Protein AF-A0AA87IIG2-F1 (afdb_monomer_lite)

Foldseek 3Di:
DPPPVLQVVLCVVVVHHLLVLLCCCCPVVVDDLVVSCVVSVHDSVVSVVSNCVRCVDPVNVVVVVVVVVVVVVVVVVV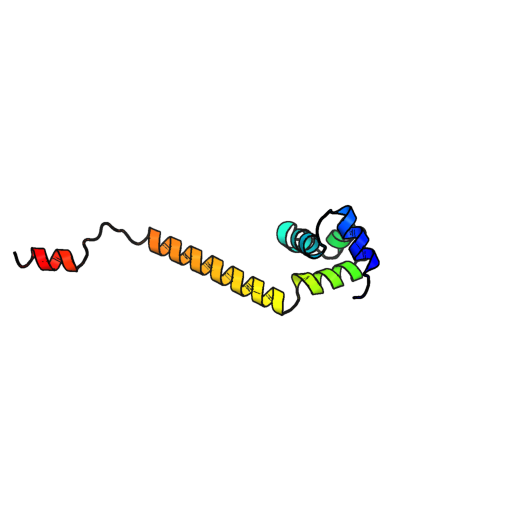VVVVVPPVPDPPPVVVVVVVVD

Radius of gyration: 24.91 Å; chains: 1; bounding box: 43×30×74 Å

Sequence (100 aa):
MKYIQYKRVIEREHKKSLKKVMYRTCVEEHLNANDGAKKLGIAKELFVYWRHYYRFNKKQLLFDEIANGLTISKNHYLIDLKNLDLKSPSSFEQKSRLMA

Organism: NCBI:txid1185653

pLDDT: mean 79.32, std 12.43, range [48.28, 92.44]

Secondary structure (DSSP, 8-state):
-TTHHHHHHHHHHHSS-HHHHHHIIIIIS---HHHHHHHTTS-HHHHHHHHHHHHSSHHHHHHHHHHHHHHHHHHHHHHHHHH--TTSPPHHHHHHHT--

Structure (mmCIF, N/CA/C/O backbone):
data_AF-A0AA87IIG2-F1
#
_entry.id   AF-A0AA87IIG2-F1
#
loop_
_atom_site.group_PDB
_atom_site.id
_atom_site.type_symbol
_atom_site.label_atom_id
_atom_site.label_alt_id
_atom_site.label_comp_id
_atom_site.label_asym_id
_atom_site.label_entity_id
_atom_site.label_seq_id
_atom_site.pdbx_PDB_ins_code
_atom_site.Cartn_x
_atom_site.Cartn_y
_atom_site.Cartn_z
_atom_site.occupancy
_atom_site.B_iso_or_equiv
_atom_site.auth_seq_id
_atom_site.auth_comp_id
_atom_site.auth_asym_id
_atom_site.auth_atom_id
_atom_site.pdbx_PDB_model_num
ATOM 1 N N . MET A 1 1 ? -19.275 -1.851 3.822 1.00 56.62 1 MET A N 1
ATOM 2 C CA . MET A 1 1 ? -17.815 -1.923 4.072 1.00 56.62 1 MET A CA 1
ATOM 3 C C . MET A 1 1 ? -17.619 -2.381 5.514 1.00 56.62 1 MET A C 1
ATOM 5 O O . MET A 1 1 ? -18.067 -1.663 6.402 1.00 56.62 1 MET A O 1
ATOM 9 N N . LYS A 1 2 ? -17.047 -3.570 5.772 1.00 62.72 2 LYS A N 1
ATOM 10 C CA . LYS A 1 2 ? -16.688 -3.956 7.152 1.00 62.72 2 LYS A CA 1
ATOM 11 C C . LYS A 1 2 ? -15.681 -2.925 7.707 1.00 62.72 2 LYS A C 1
ATOM 13 O O . LYS A 1 2 ? -14.849 -2.430 6.946 1.00 62.72 2 LYS A O 1
ATOM 18 N N . TYR A 1 3 ? -15.781 -2.588 8.997 1.00 71.94 3 TYR A N 1
ATOM 19 C CA . TYR A 1 3 ? -14.836 -1.720 9.736 1.00 71.94 3 TYR A CA 1
ATOM 20 C C . TYR A 1 3 ? -14.831 -0.216 9.384 1.00 71.94 3 TYR A C 1
ATOM 22 O O . TYR A 1 3 ? -13.794 0.448 9.426 1.00 71.94 3 TYR A O 1
ATOM 30 N N . ILE A 1 4 ? -15.997 0.362 9.078 1.00 76.56 4 ILE A N 1
ATOM 31 C CA . ILE A 1 4 ? -16.119 1.791 8.723 1.00 76.56 4 ILE A CA 1
ATOM 32 C C . ILE A 1 4 ? -15.700 2.748 9.856 1.00 76.56 4 ILE A C 1
ATOM 34 O O . ILE A 1 4 ? -15.258 3.864 9.587 1.00 76.56 4 ILE A O 1
ATOM 38 N N . GLN A 1 5 ? -15.820 2.311 11.114 1.00 80.38 5 GLN A N 1
ATOM 39 C CA . GLN A 1 5 ? -15.438 3.108 12.281 1.00 80.38 5 GLN A CA 1
ATOM 40 C C . GLN A 1 5 ? -13.918 3.288 12.359 1.00 80.38 5 GLN A C 1
ATOM 42 O O . GLN A 1 5 ? -13.445 4.419 12.427 1.00 80.38 5 GLN A O 1
ATOM 47 N N . TYR A 1 6 ? -13.156 2.201 12.209 1.00 81.38 6 TYR A N 1
ATOM 48 C CA . TYR A 1 6 ? -11.690 2.241 12.173 1.00 81.38 6 TYR A CA 1
ATOM 49 C C . TYR A 1 6 ? -11.158 3.096 11.024 1.00 81.38 6 TYR A C 1
ATOM 51 O O . TYR A 1 6 ? -10.192 3.833 11.198 1.00 81.38 6 TYR A O 1
ATOM 59 N N . LYS A 1 7 ? -11.827 3.070 9.864 1.00 84.19 7 LYS A N 1
ATOM 60 C CA . LYS A 1 7 ? -11.475 3.953 8.747 1.00 84.19 7 LYS A CA 1
ATOM 61 C C . LYS A 1 7 ? -11.517 5.428 9.163 1.00 84.19 7 LYS A C 1
ATOM 63 O O . LYS A 1 7 ? -10.569 6.156 8.895 1.00 84.19 7 LYS A O 1
ATOM 68 N N . ARG A 1 8 ? -12.596 5.871 9.821 1.00 85.31 8 ARG A N 1
ATOM 69 C CA . ARG A 1 8 ? -12.744 7.277 10.242 1.00 85.31 8 ARG A CA 1
ATOM 70 C C . ARG A 1 8 ? -11.688 7.693 11.266 1.00 85.31 8 ARG A C 1
ATOM 72 O O . ARG A 1 8 ? -11.251 8.837 11.226 1.00 85.31 8 ARG A O 1
ATOM 79 N N . VAL A 1 9 ? -11.293 6.786 12.160 1.00 87.50 9 VAL A N 1
ATOM 80 C CA . VAL A 1 9 ? -10.234 7.037 13.150 1.00 87.50 9 VAL A CA 1
ATOM 81 C C . VAL A 1 9 ? -8.900 7.283 12.444 1.00 87.50 9 VAL A C 1
ATOM 83 O O . VAL A 1 9 ? -8.319 8.352 12.603 1.00 87.50 9 VAL A O 1
ATOM 86 N N . ILE A 1 10 ? -8.496 6.366 11.563 1.00 86.44 10 ILE A N 1
ATOM 87 C CA . ILE A 1 10 ? -7.237 6.456 10.808 1.00 86.44 10 ILE A CA 1
ATOM 88 C C . ILE A 1 10 ? -7.192 7.704 9.920 1.00 86.44 10 ILE A C 1
ATOM 90 O O . ILE A 1 10 ? -6.171 8.385 9.843 1.00 86.44 10 ILE A O 1
ATOM 94 N N . GLU A 1 11 ? -8.298 8.036 9.249 1.00 88.56 11 GLU A N 1
ATOM 95 C CA . GLU A 1 11 ? -8.355 9.219 8.381 1.00 88.56 11 GLU A CA 1
ATOM 96 C C . GLU A 1 11 ? -8.229 10.529 9.169 1.00 88.56 11 GLU A C 1
ATOM 98 O O . GLU A 1 11 ? -7.614 11.478 8.678 1.00 88.56 11 GLU A O 1
ATOM 103 N N . ARG A 1 12 ? -8.763 10.579 10.396 1.00 87.06 12 ARG A N 1
ATOM 104 C CA . ARG A 1 12 ? -8.595 11.729 11.297 1.00 87.06 12 ARG A CA 1
ATOM 105 C C . ARG A 1 12 ? -7.168 11.834 11.817 1.00 87.06 12 ARG A C 1
ATOM 107 O O . ARG A 1 12 ? -6.592 12.916 11.759 1.00 87.06 12 ARG A O 1
ATOM 114 N N . GLU A 1 13 ? -6.602 10.723 12.275 1.00 86.75 13 GLU A N 1
ATOM 115 C CA . GLU A 1 13 ? -5.261 10.672 12.862 1.00 86.75 13 GLU A CA 1
ATOM 116 C C . GLU A 1 13 ? -4.178 11.044 11.841 1.00 86.75 13 GLU A C 1
ATOM 118 O O . GLU A 1 13 ? -3.312 11.877 12.104 1.00 86.75 13 GLU A O 1
ATOM 123 N N . HIS A 1 14 ? -4.286 10.524 10.617 1.00 84.00 14 HIS A N 1
ATOM 124 C CA . HIS A 1 14 ? -3.317 10.795 9.556 1.00 84.00 14 HIS A CA 1
ATOM 125 C C . HIS A 1 14 ? -3.657 12.004 8.671 1.00 84.00 14 HIS A C 1
ATOM 127 O O . HIS A 1 14 ? -2.873 12.318 7.770 1.00 84.00 14 HIS A O 1
ATOM 133 N N . LYS A 1 15 ? -4.813 12.662 8.874 1.00 88.50 15 LYS A N 1
ATOM 134 C CA . LYS A 1 15 ? -5.352 13.760 8.033 1.00 88.50 15 LYS A CA 1
ATOM 135 C C . LYS A 1 15 ? -5.333 13.460 6.523 1.00 88.50 15 LYS A C 1
ATOM 137 O O . LYS A 1 15 ? -5.265 14.358 5.684 1.00 88.50 15 LYS A O 1
ATOM 142 N N . LYS A 1 16 ? -5.342 12.181 6.154 1.00 89.69 16 LYS A N 1
ATOM 143 C CA . LYS A 1 16 ? -5.221 11.675 4.782 1.00 89.69 16 LYS A CA 1
ATOM 144 C C . LYS A 1 16 ? -6.270 10.596 4.581 1.00 89.69 16 LYS A C 1
ATOM 146 O O . LYS A 1 16 ? -6.631 9.898 5.520 1.00 89.69 16 LYS A O 1
ATOM 151 N N . SER A 1 17 ? -6.734 10.429 3.344 1.00 89.50 17 SER A N 1
ATOM 152 C CA . SER A 1 17 ? -7.643 9.327 3.026 1.00 89.50 17 SER A CA 1
ATOM 153 C C . SER A 1 17 ? -6.962 7.983 3.263 1.00 89.50 17 SER A C 1
ATOM 155 O O . SER A 1 17 ? -5.759 7.837 3.019 1.00 89.50 17 SER A O 1
ATOM 157 N N . LEU A 1 18 ? -7.742 6.975 3.657 1.00 87.88 18 LEU A N 1
ATOM 158 C CA . LEU A 1 18 ? -7.214 5.638 3.931 1.00 87.88 18 LEU A CA 1
ATOM 159 C C . LEU A 1 18 ? -6.441 5.080 2.725 1.00 87.88 18 LEU A C 1
ATOM 161 O O . LEU A 1 18 ? -5.387 4.480 2.888 1.00 87.88 18 LEU A O 1
ATOM 165 N N . LYS A 1 19 ? -6.890 5.374 1.497 1.00 87.31 19 LYS A N 1
ATOM 166 C CA . LYS A 1 19 ? -6.173 5.011 0.262 1.00 87.31 19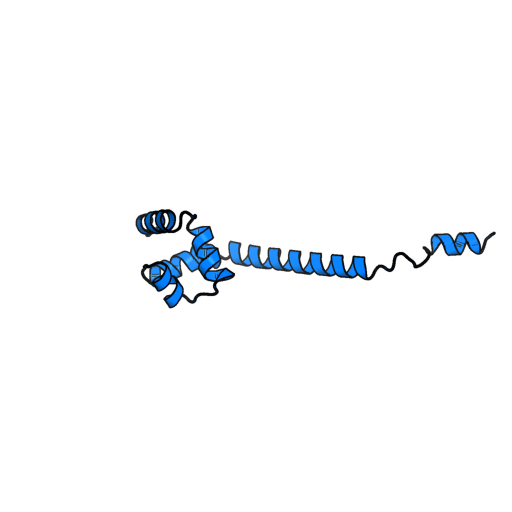 LYS A CA 1
ATOM 167 C C . LYS A 1 19 ? -4.743 5.570 0.227 1.00 87.31 19 LYS A C 1
ATOM 169 O O . LYS A 1 19 ? -3.823 4.836 -0.119 1.00 87.31 19 LYS A O 1
ATOM 174 N N . LYS A 1 20 ? -4.548 6.848 0.578 1.00 88.94 20 LYS A N 1
ATOM 175 C CA . LYS A 1 20 ? -3.217 7.484 0.606 1.00 88.94 20 LYS A CA 1
ATOM 176 C C . LYS A 1 20 ? -2.351 6.927 1.731 1.00 88.94 20 LYS A C 1
ATOM 178 O O . LYS A 1 20 ? -1.159 6.732 1.523 1.00 88.94 20 LYS A O 1
ATOM 183 N N . VAL A 1 21 ? -2.946 6.657 2.892 1.00 90.56 21 VAL A N 1
ATOM 184 C CA . VAL A 1 21 ? -2.244 6.018 4.014 1.00 90.56 21 VAL A CA 1
ATOM 185 C C . VAL A 1 21 ? -1.737 4.640 3.589 1.00 90.56 21 VAL A C 1
ATOM 187 O O . VAL A 1 21 ? -0.543 4.384 3.673 1.00 90.56 21 VAL A O 1
ATOM 190 N N . MET A 1 22 ? -2.602 3.801 3.012 1.00 89.94 22 MET A N 1
ATOM 191 C CA . MET A 1 22 ? -2.221 2.465 2.546 1.00 89.94 22 MET A CA 1
ATOM 192 C C . MET A 1 22 ? -1.187 2.498 1.416 1.00 89.94 22 MET A C 1
ATOM 194 O O . MET A 1 22 ? -0.309 1.639 1.386 1.00 89.94 22 MET A O 1
ATOM 198 N N . TYR A 1 23 ? -1.264 3.476 0.506 1.00 88.38 23 TYR A N 1
ATOM 199 C CA . TYR A 1 23 ? -0.237 3.682 -0.518 1.00 88.38 23 TYR A CA 1
ATOM 200 C C . TYR A 1 23 ? 1.120 3.983 0.118 1.00 88.38 23 TYR A C 1
ATOM 202 O O . TYR A 1 23 ? 2.070 3.250 -0.127 1.00 88.38 23 TYR A O 1
ATOM 210 N N . ARG A 1 24 ? 1.197 4.977 1.007 1.00 90.31 24 ARG A N 1
ATOM 211 C CA . ARG A 1 24 ? 2.439 5.310 1.712 1.00 90.31 24 ARG A CA 1
ATOM 212 C C . ARG A 1 24 ? 3.004 4.102 2.458 1.00 90.31 24 ARG A C 1
ATOM 214 O O . ARG A 1 24 ? 4.143 3.719 2.238 1.00 90.31 24 ARG A O 1
ATOM 221 N N . THR A 1 25 ? 2.191 3.450 3.283 1.00 90.62 25 THR A N 1
ATOM 222 C CA . THR A 1 25 ? 2.638 2.329 4.118 1.00 90.62 25 THR A CA 1
ATOM 223 C C . THR A 1 25 ? 3.105 1.121 3.296 1.00 90.62 25 THR A C 1
ATOM 225 O O . THR A 1 25 ? 4.097 0.491 3.648 1.00 90.62 25 THR A O 1
ATOM 228 N N . CYS A 1 26 ? 2.413 0.782 2.202 1.00 87.94 26 CYS A N 1
ATOM 229 C CA . CYS A 1 26 ? 2.730 -0.418 1.417 1.00 87.94 26 CYS A CA 1
ATOM 230 C C . CYS A 1 26 ? 3.728 -0.174 0.272 1.00 87.94 26 CYS A C 1
ATOM 232 O O . CYS A 1 26 ? 4.399 -1.118 -0.135 1.00 87.94 26 CYS A O 1
ATOM 234 N N . VAL A 1 27 ? 3.775 1.038 -0.288 1.00 85.06 27 VAL A N 1
ATOM 235 C CA . VAL A 1 27 ? 4.540 1.364 -1.508 1.00 85.06 27 VAL A CA 1
ATOM 236 C C . VAL A 1 27 ? 5.741 2.235 -1.204 1.00 85.06 27 VAL A C 1
ATOM 238 O O . VAL A 1 27 ? 6.814 1.935 -1.695 1.00 85.06 27 VAL A O 1
ATOM 241 N N . GLU A 1 28 ? 5.575 3.295 -0.413 1.00 88.31 28 GLU A N 1
ATOM 242 C CA . GLU A 1 28 ? 6.689 4.200 -0.094 1.00 88.31 28 GLU A CA 1
ATOM 243 C C . GLU A 1 28 ? 7.560 3.622 1.028 1.00 88.31 28 GLU A C 1
ATOM 245 O O . GLU A 1 28 ? 8.778 3.727 0.994 1.00 88.31 28 GLU A O 1
ATOM 250 N N . GLU A 1 29 ? 6.935 2.998 2.029 1.00 89.31 29 GLU A N 1
ATOM 251 C CA . GLU A 1 29 ? 7.617 2.499 3.230 1.00 89.31 29 GLU A CA 1
ATOM 252 C C . GLU A 1 29 ? 7.869 0.982 3.202 1.00 89.31 29 GLU A C 1
ATOM 254 O O . GLU A 1 29 ? 8.518 0.456 4.101 1.00 89.31 29 GLU A O 1
ATOM 259 N N . HIS A 1 30 ? 7.341 0.274 2.196 1.00 87.88 30 HIS A N 1
ATOM 260 C CA . HIS A 1 30 ? 7.489 -1.177 2.002 1.00 87.88 30 HIS A CA 1
ATOM 261 C C . HIS A 1 30 ? 7.198 -2.040 3.248 1.00 87.88 30 HIS A C 1
ATOM 263 O O . HIS A 1 30 ? 7.758 -3.126 3.415 1.00 87.88 30 HIS A O 1
ATOM 269 N N . LEU A 1 31 ? 6.290 -1.595 4.124 1.00 90.19 31 LEU A N 1
ATOM 270 C CA . LEU A 1 31 ? 6.028 -2.289 5.382 1.00 90.19 31 LEU A CA 1
ATOM 271 C C . LEU A 1 31 ? 5.244 -3.591 5.171 1.00 90.19 31 LEU A C 1
ATOM 273 O O . LEU A 1 31 ? 4.280 -3.679 4.397 1.00 90.19 31 LEU A O 1
ATOM 277 N N . ASN A 1 32 ? 5.644 -4.627 5.913 1.00 87.44 32 ASN A N 1
ATOM 278 C CA . ASN A 1 32 ? 4.925 -5.895 5.945 1.00 87.44 32 ASN A CA 1
ATOM 279 C C . ASN A 1 32 ? 3.596 -5.756 6.719 1.00 87.44 32 ASN A C 1
ATOM 281 O O . ASN A 1 32 ? 3.298 -4.732 7.335 1.00 87.44 32 ASN A O 1
ATOM 285 N N . ALA A 1 33 ? 2.763 -6.798 6.681 1.00 88.44 33 ALA A N 1
ATOM 286 C CA . ALA A 1 33 ? 1.440 -6.747 7.304 1.00 88.44 33 ALA A CA 1
ATOM 287 C C . ALA A 1 33 ? 1.467 -6.553 8.829 1.00 88.44 33 ALA A C 1
ATOM 289 O O . ALA A 1 33 ? 0.512 -6.018 9.383 1.00 88.44 33 ALA A O 1
ATOM 290 N N . ASN A 1 34 ? 2.525 -7.004 9.504 1.00 89.44 34 ASN A N 1
ATOM 291 C CA . ASN A 1 34 ? 2.642 -6.911 10.955 1.00 89.44 34 ASN A CA 1
ATOM 292 C C . ASN A 1 34 ? 3.084 -5.503 11.372 1.00 89.44 34 ASN A C 1
ATOM 294 O O . ASN A 1 34 ? 2.462 -4.878 12.228 1.00 89.44 34 ASN A O 1
ATOM 298 N N . ASP A 1 35 ? 4.107 -4.977 10.705 1.00 91.50 35 ASP A N 1
ATOM 299 C CA . ASP A 1 35 ? 4.676 -3.662 10.996 1.00 91.50 35 ASP A CA 1
ATOM 300 C C . ASP A 1 35 ? 3.732 -2.538 10.563 1.00 91.50 35 ASP A C 1
ATOM 302 O O . ASP A 1 35 ? 3.543 -1.567 11.294 1.00 91.50 35 ASP A O 1
ATOM 306 N N . GLY A 1 36 ? 3.047 -2.703 9.425 1.00 90.56 36 GLY A N 1
ATOM 307 C CA . GLY A 1 36 ? 2.010 -1.773 8.977 1.00 90.56 36 GLY A CA 1
ATOM 308 C C . GLY A 1 36 ? 0.811 -1.717 9.928 1.00 90.56 36 GLY A C 1
ATOM 309 O O . GLY A 1 36 ? 0.298 -0.635 10.207 1.00 90.56 36 GLY A O 1
ATOM 310 N N . ALA A 1 37 ? 0.401 -2.862 10.483 1.00 92.06 37 ALA A N 1
ATOM 311 C CA . ALA A 1 37 ? -0.674 -2.925 11.471 1.00 92.06 37 ALA A CA 1
ATOM 312 C C . ALA A 1 37 ? -0.276 -2.261 12.797 1.00 92.06 37 ALA A C 1
ATOM 314 O O . ALA A 1 37 ? -1.038 -1.448 13.318 1.00 92.06 37 ALA A O 1
ATOM 315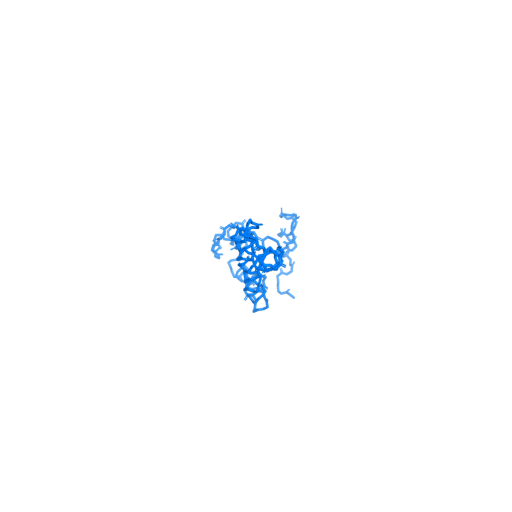 N N . LYS A 1 38 ? 0.940 -2.535 13.296 1.00 92.44 38 LYS A N 1
ATOM 316 C CA . LYS A 1 38 ? 1.491 -1.886 14.497 1.00 92.44 38 LYS A CA 1
ATOM 317 C C . LYS A 1 38 ? 1.587 -0.373 14.335 1.00 92.44 38 LYS A C 1
ATOM 319 O O . LYS A 1 38 ? 1.160 0.356 15.221 1.00 92.44 38 LYS A O 1
ATOM 324 N N . LYS A 1 39 ? 2.096 0.098 13.194 1.00 90.00 39 LYS A N 1
ATOM 325 C CA . LYS A 1 39 ? 2.239 1.531 12.902 1.00 90.00 39 LYS A CA 1
ATOM 326 C C . LYS A 1 39 ? 0.904 2.271 12.886 1.00 90.00 39 LYS A C 1
ATOM 328 O O . LYS A 1 39 ? 0.847 3.426 13.284 1.00 90.00 39 LYS A O 1
ATOM 333 N N . LEU A 1 40 ? -0.143 1.611 12.402 1.00 87.62 40 LEU A N 1
ATOM 334 C CA . LEU A 1 40 ? -1.491 2.170 12.326 1.00 87.62 40 LEU A CA 1
ATOM 335 C C . LEU A 1 40 ? -2.326 1.896 13.586 1.00 87.62 40 LEU A C 1
ATOM 337 O O . LEU A 1 40 ? -3.475 2.314 13.636 1.00 87.62 40 LEU A O 1
ATOM 341 N N . GLY A 1 41 ? -1.796 1.171 14.578 1.00 88.88 41 GLY A N 1
ATOM 342 C CA . GLY A 1 41 ? -2.534 0.829 15.796 1.00 88.88 41 GLY A CA 1
ATOM 343 C C . GLY A 1 41 ? -3.775 -0.039 15.550 1.00 88.88 41 GLY A C 1
ATOM 344 O O . GLY A 1 41 ? -4.746 0.047 16.298 1.00 88.88 41 GLY A O 1
ATOM 345 N N . ILE A 1 42 ? -3.778 -0.861 14.494 1.00 90.06 42 ILE A N 1
ATOM 346 C CA . ILE A 1 42 ? -4.926 -1.698 14.115 1.00 90.06 42 ILE A CA 1
ATOM 347 C C . ILE A 1 42 ? -4.610 -3.189 14.179 1.00 90.06 42 ILE A C 1
ATOM 349 O O . ILE A 1 42 ? -3.459 -3.616 14.126 1.00 90.06 42 ILE A O 1
ATOM 353 N N . ALA A 1 43 ? -5.663 -4.007 14.216 1.00 90.31 43 ALA A N 1
ATOM 354 C CA . ALA A 1 43 ? -5.534 -5.451 14.076 1.00 90.31 43 ALA A CA 1
ATOM 355 C C . ALA A 1 43 ? -4.914 -5.830 12.717 1.00 90.31 43 ALA A C 1
ATOM 357 O O . ALA A 1 43 ? -5.263 -5.273 11.671 1.00 90.31 43 ALA A O 1
ATOM 358 N N . LYS A 1 44 ? -4.038 -6.842 12.719 1.00 91.12 44 LYS A N 1
ATOM 359 C CA . LYS A 1 44 ? -3.350 -7.338 11.515 1.00 91.12 44 LYS A CA 1
ATOM 360 C C . LYS A 1 44 ? -4.320 -7.743 10.405 1.00 91.12 44 LYS A C 1
ATOM 362 O O . LYS A 1 44 ? -4.095 -7.412 9.246 1.00 91.12 44 LYS A O 1
ATOM 367 N N . GLU A 1 45 ? -5.411 -8.420 10.745 1.00 89.44 45 GLU A N 1
ATOM 368 C CA . GLU A 1 45 ? -6.431 -8.850 9.778 1.00 89.44 45 GLU A CA 1
ATOM 369 C C . GLU A 1 45 ? -7.088 -7.664 9.068 1.00 89.44 45 GLU A C 1
ATOM 371 O O . GLU A 1 45 ? -7.295 -7.694 7.854 1.00 89.44 45 GLU A O 1
ATOM 376 N N . LEU A 1 46 ? -7.344 -6.582 9.810 1.00 88.69 46 LEU A N 1
ATOM 377 C CA . LEU A 1 46 ? -7.895 -5.353 9.255 1.00 88.69 46 LEU A CA 1
ATOM 378 C C . LEU A 1 46 ? -6.909 -4.698 8.285 1.00 88.69 46 LEU A C 1
ATOM 380 O O . LEU A 1 46 ? -7.295 -4.296 7.185 1.00 88.69 46 LEU A O 1
ATOM 384 N N . PHE A 1 47 ? -5.631 -4.649 8.667 1.00 91.69 47 PHE A N 1
ATOM 385 C CA . PHE A 1 47 ? -4.578 -4.153 7.790 1.00 91.69 47 PHE A CA 1
ATOM 386 C C . PHE A 1 47 ? -4.477 -4.982 6.507 1.00 91.69 47 PHE A C 1
ATOM 388 O O . PHE A 1 47 ? -4.430 -4.415 5.419 1.00 91.69 47 PHE A O 1
ATOM 395 N N . VAL A 1 48 ? -4.489 -6.315 6.609 1.00 89.81 48 VAL A N 1
ATOM 396 C CA . VAL A 1 48 ? -4.443 -7.223 5.450 1.00 89.81 48 VAL A CA 1
ATOM 397 C C . VAL A 1 48 ? -5.645 -6.997 4.536 1.00 89.81 48 VAL A C 1
ATOM 399 O O . VAL A 1 48 ? -5.469 -6.859 3.325 1.00 89.81 48 VAL A O 1
ATOM 402 N N . TYR A 1 49 ? -6.849 -6.881 5.101 1.00 89.38 49 TYR A N 1
ATOM 403 C CA . TYR A 1 49 ? -8.062 -6.600 4.339 1.00 89.38 49 TYR A CA 1
ATOM 404 C C . TYR A 1 49 ? -7.961 -5.270 3.580 1.00 89.38 49 TYR A C 1
ATOM 406 O O . TYR A 1 49 ? -8.205 -5.218 2.373 1.00 89.38 49 TYR A O 1
ATOM 414 N N . TRP A 1 50 ? -7.555 -4.188 4.251 1.00 88.88 50 TRP A N 1
ATOM 415 C CA . TRP A 1 50 ? -7.380 -2.888 3.601 1.00 88.88 50 TRP A CA 1
ATOM 416 C C . TRP A 1 50 ? -6.253 -2.896 2.579 1.00 88.88 50 TRP A C 1
ATOM 418 O O . TRP A 1 50 ? -6.405 -2.319 1.504 1.00 88.88 50 TRP A O 1
ATOM 428 N N . ARG A 1 51 ? -5.141 -3.573 2.869 1.00 88.31 51 ARG A N 1
ATOM 429 C CA . ARG A 1 51 ? -4.011 -3.706 1.948 1.00 88.31 51 ARG A CA 1
ATOM 430 C C . ARG A 1 51 ? -4.481 -4.387 0.673 1.00 88.31 51 ARG A C 1
ATOM 432 O O . ARG A 1 51 ? -4.218 -3.886 -0.418 1.00 88.31 51 ARG A O 1
ATOM 439 N N . HIS A 1 52 ? -5.238 -5.470 0.802 1.00 86.44 52 HIS A N 1
ATOM 440 C CA . HIS A 1 52 ? -5.788 -6.164 -0.348 1.00 86.44 52 HIS A CA 1
ATOM 441 C C . HIS A 1 52 ? -6.775 -5.286 -1.127 1.00 86.44 52 HIS A C 1
ATOM 443 O O . HIS A 1 52 ? -6.613 -5.094 -2.328 1.00 86.44 52 HIS A O 1
ATOM 449 N N . TYR A 1 53 ? -7.734 -4.663 -0.439 1.00 84.94 53 TYR A N 1
ATOM 450 C CA . TYR A 1 53 ? -8.754 -3.821 -1.066 1.00 84.94 53 TYR A CA 1
ATOM 451 C C . TYR A 1 53 ? -8.169 -2.614 -1.817 1.00 84.94 53 TYR A C 1
ATOM 453 O O . TYR A 1 53 ? -8.610 -2.296 -2.922 1.00 84.94 53 TYR A O 1
ATOM 461 N N . TYR A 1 54 ? -7.188 -1.933 -1.217 1.00 84.38 54 TYR A N 1
ATOM 462 C CA . TYR A 1 54 ? -6.650 -0.679 -1.739 1.00 84.38 54 TYR A CA 1
ATOM 463 C C . TYR A 1 54 ? -5.419 -0.825 -2.620 1.00 84.38 54 TYR A C 1
ATOM 465 O O . TYR A 1 54 ? -5.199 0.100 -3.391 1.00 84.38 54 TYR A O 1
ATOM 473 N N . ARG A 1 55 ? -4.623 -1.900 -2.493 1.00 82.44 55 ARG A N 1
ATOM 474 C CA . ARG A 1 55 ? -3.358 -2.082 -3.236 1.00 82.44 55 ARG A CA 1
ATOM 475 C C . ARG A 1 55 ? -3.288 -3.346 -4.082 1.00 82.44 55 ARG A C 1
ATOM 477 O O . ARG A 1 55 ? -2.721 -3.297 -5.162 1.00 82.44 55 ARG A O 1
ATOM 484 N N . PHE A 1 56 ? -3.878 -4.454 -3.635 1.00 75.12 56 PHE A N 1
ATOM 485 C CA . PHE A 1 56 ? -3.767 -5.746 -4.336 1.00 75.12 56 PHE A CA 1
ATOM 486 C C . PHE A 1 56 ? -5.060 -6.189 -5.023 1.00 75.12 56 PHE A C 1
ATOM 488 O O . PHE A 1 56 ? -5.197 -7.342 -5.420 1.00 75.12 56 PHE A O 1
ATOM 495 N N . ASN A 1 57 ? -6.013 -5.276 -5.206 1.00 81.75 57 ASN A N 1
ATOM 496 C CA . ASN A 1 57 ? -7.171 -5.545 -6.041 1.00 81.75 57 ASN A CA 1
ATOM 497 C C . ASN A 1 57 ? -6.710 -5.690 -7.502 1.00 81.75 57 ASN A C 1
ATOM 499 O O . ASN A 1 57 ? -5.908 -4.885 -7.976 1.00 81.75 57 ASN A O 1
ATOM 503 N N . LYS A 1 58 ? -7.252 -6.669 -8.235 1.00 79.38 58 LYS A N 1
ATOM 504 C CA . LYS A 1 58 ? -6.891 -6.986 -9.628 1.00 79.38 58 LYS A CA 1
ATOM 505 C C . LYS A 1 58 ? -6.838 -5.750 -10.535 1.00 79.38 58 LYS A C 1
ATOM 507 O O . LYS A 1 58 ? -5.912 -5.608 -11.321 1.00 79.38 58 LYS A O 1
ATOM 512 N N . LYS A 1 59 ? -7.787 -4.817 -10.387 1.00 79.25 59 LYS A N 1
ATOM 513 C CA . LYS A 1 59 ? -7.797 -3.558 -11.160 1.00 79.25 59 LYS A CA 1
ATOM 514 C C . LYS A 1 59 ? -6.619 -2.633 -10.830 1.00 79.25 59 LYS A C 1
ATOM 516 O O . LYS A 1 59 ? -6.116 -1.961 -11.717 1.00 79.25 59 LYS A O 1
ATOM 521 N N . GLN A 1 60 ? -6.211 -2.574 -9.563 1.00 78.25 60 GLN A N 1
ATOM 522 C CA . GLN A 1 60 ? -5.067 -1.770 -9.124 1.00 78.25 60 GLN A CA 1
ATOM 523 C C . GLN A 1 60 ? -3.747 -2.383 -9.583 1.00 78.25 60 GLN A C 1
ATOM 525 O O . GLN A 1 60 ? -2.887 -1.643 -10.034 1.00 78.25 60 GLN A O 1
ATOM 530 N N . LEU A 1 61 ? -3.621 -3.711 -9.539 1.00 82.44 61 LEU A N 1
ATOM 531 C CA . LEU A 1 61 ? -2.437 -4.401 -10.052 1.00 82.44 61 LEU A CA 1
ATOM 532 C C . LEU A 1 61 ? -2.252 -4.153 -11.554 1.00 82.44 61 LEU A C 1
ATOM 534 O O . LEU A 1 61 ? -1.172 -3.753 -11.966 1.00 82.44 61 LEU A O 1
ATOM 538 N N . LEU A 1 62 ? -3.326 -4.286 -12.341 1.00 82.38 62 LEU A N 1
ATOM 539 C CA . LEU A 1 62 ? -3.301 -3.969 -13.774 1.00 82.38 62 LEU A CA 1
ATOM 540 C C . LEU A 1 62 ? -2.964 -2.495 -14.034 1.00 82.38 62 LEU A C 1
ATOM 542 O O . LEU A 1 62 ? -2.229 -2.178 -14.962 1.00 82.38 62 LEU A O 1
ATOM 546 N N . PHE A 1 63 ? -3.494 -1.581 -13.218 1.00 82.75 63 PHE A N 1
ATOM 547 C CA . PHE A 1 63 ? -3.171 -0.162 -13.337 1.00 82.75 63 PHE A CA 1
ATOM 548 C C . PHE A 1 63 ? -1.690 0.108 -13.058 1.00 82.75 63 PHE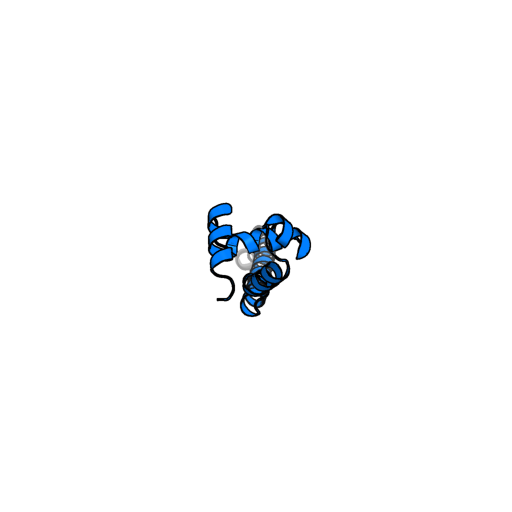 A C 1
ATOM 550 O O . PHE A 1 63 ? -1.054 0.821 -13.827 1.00 82.75 63 PHE A O 1
ATOM 557 N N . ASP A 1 64 ? -1.148 -0.463 -11.983 1.00 79.94 64 ASP A N 1
ATOM 558 C CA . ASP A 1 64 ? 0.256 -0.296 -11.606 1.00 79.94 64 ASP A CA 1
ATOM 559 C C . ASP A 1 64 ? 1.183 -0.899 -12.683 1.00 79.94 64 ASP A C 1
ATOM 561 O O . ASP A 1 64 ? 2.194 -0.294 -13.034 1.00 79.94 64 ASP A O 1
ATOM 565 N N . GLU A 1 65 ? 0.811 -2.040 -13.271 1.00 84.06 65 GLU A N 1
ATOM 566 C CA . GLU A 1 65 ? 1.526 -2.667 -14.390 1.00 84.06 65 GLU A CA 1
ATOM 567 C C . GLU A 1 65 ? 1.555 -1.765 -15.634 1.00 84.06 65 GLU A C 1
ATOM 569 O O . GLU A 1 65 ? 2.626 -1.487 -16.175 1.00 84.06 65 GLU A O 1
ATOM 574 N N . ILE A 1 66 ? 0.399 -1.231 -16.045 1.00 84.31 66 ILE A N 1
ATOM 575 C CA . ILE A 1 66 ? 0.302 -0.306 -17.184 1.00 84.31 66 ILE A CA 1
ATOM 576 C C . ILE A 1 66 ? 1.074 0.988 -16.905 1.00 84.31 66 ILE A C 1
ATOM 578 O O . ILE A 1 66 ? 1.802 1.470 -17.771 1.00 84.31 66 ILE A O 1
ATOM 582 N N . ALA A 1 67 ? 0.947 1.558 -15.704 1.00 82.75 67 ALA A N 1
ATOM 583 C CA . ALA A 1 67 ? 1.647 2.782 -15.322 1.00 82.75 67 ALA A CA 1
ATOM 584 C C . ALA A 1 67 ? 3.174 2.602 -15.356 1.00 82.75 67 ALA A C 1
ATOM 586 O O . ALA A 1 67 ? 3.895 3.476 -15.849 1.00 82.75 67 ALA A O 1
ATOM 587 N N . ASN A 1 68 ? 3.667 1.450 -14.896 1.00 83.69 68 ASN A N 1
ATOM 588 C CA . ASN A 1 68 ? 5.076 1.090 -15.009 1.00 83.69 68 ASN A CA 1
ATOM 589 C C . ASN A 1 68 ? 5.497 0.922 -16.474 1.00 83.69 68 ASN A C 1
ATOM 591 O O . ASN A 1 68 ? 6.510 1.492 -16.877 1.00 83.69 68 ASN A O 1
ATOM 595 N N . GLY A 1 69 ? 4.700 0.225 -17.289 1.00 80.00 69 GLY A N 1
ATOM 596 C CA . GLY A 1 69 ? 4.956 0.064 -18.724 1.00 80.00 69 GLY A CA 1
ATOM 597 C C . GLY A 1 69 ? 5.044 1.401 -19.469 1.00 80.00 69 GLY A C 1
ATOM 598 O O . GLY A 1 69 ? 5.981 1.627 -20.234 1.00 80.00 69 GLY A O 1
ATOM 599 N N . LEU A 1 70 ? 4.131 2.333 -19.183 1.00 80.12 70 LEU A N 1
ATOM 600 C CA . LEU A 1 70 ? 4.156 3.692 -19.736 1.00 80.12 70 LEU A CA 1
ATOM 601 C C . LEU A 1 70 ? 5.398 4.475 -19.297 1.00 80.12 70 LEU A C 1
ATOM 603 O O . LEU A 1 70 ? 5.992 5.195 -20.099 1.00 80.12 70 LEU A O 1
ATOM 607 N N . THR A 1 71 ? 5.814 4.328 -18.038 1.00 80.62 71 THR A N 1
ATOM 608 C CA . THR A 1 71 ? 7.022 4.984 -17.514 1.00 80.62 71 THR A CA 1
ATOM 609 C C . THR A 1 71 ? 8.279 4.468 -18.217 1.00 80.62 71 THR A C 1
ATOM 611 O O . THR A 1 71 ? 9.118 5.265 -18.639 1.00 80.62 71 THR A O 1
ATOM 614 N N . ILE A 1 72 ? 8.387 3.149 -18.404 1.00 76.31 72 ILE A N 1
ATOM 615 C CA . ILE A 1 72 ? 9.493 2.516 -19.135 1.00 76.31 72 ILE A CA 1
ATOM 616 C C . ILE A 1 72 ? 9.509 2.990 -20.593 1.00 76.31 72 ILE A C 1
ATOM 618 O O . ILE A 1 72 ? 10.545 3.440 -21.079 1.00 76.31 72 ILE A O 1
ATOM 622 N N . SER A 1 73 ? 8.355 2.972 -21.268 1.00 74.94 73 SER A N 1
ATOM 623 C CA . SER A 1 73 ? 8.222 3.432 -22.655 1.00 74.94 73 SER A CA 1
ATOM 624 C C 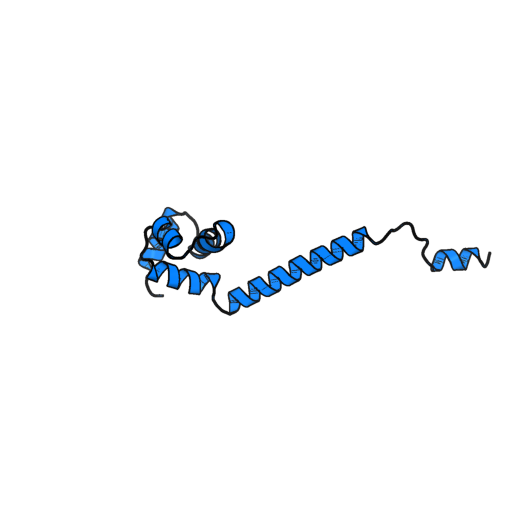. SER A 1 73 ? 8.632 4.899 -22.822 1.00 74.94 73 SER A C 1
ATOM 626 O O . SER A 1 73 ? 9.398 5.224 -23.729 1.00 74.94 73 SER A O 1
ATOM 628 N N . LYS A 1 74 ? 8.209 5.780 -21.907 1.00 80.25 74 LYS A N 1
ATOM 629 C CA . LYS A 1 74 ? 8.627 7.188 -21.901 1.00 80.25 74 LYS A CA 1
ATOM 630 C C . LYS A 1 74 ? 10.143 7.326 -21.761 1.00 80.25 74 LYS A C 1
ATOM 632 O O . LYS A 1 74 ? 10.743 8.147 -22.448 1.00 80.25 74 LYS A O 1
ATOM 637 N N . ASN A 1 75 ? 10.761 6.542 -20.882 1.00 79.19 75 ASN A N 1
ATOM 638 C CA . ASN A 1 75 ? 12.209 6.576 -20.696 1.00 79.19 75 ASN A CA 1
ATOM 639 C C . ASN A 1 75 ? 12.954 6.106 -21.949 1.00 79.19 75 ASN A C 1
ATOM 641 O O . ASN A 1 75 ? 13.925 6.750 -22.330 1.00 79.19 75 ASN A O 1
ATOM 645 N N . HIS A 1 76 ? 12.480 5.052 -22.619 1.00 77.31 76 HIS A N 1
ATOM 646 C CA . HIS A 1 76 ? 13.049 4.614 -23.897 1.00 77.31 76 HIS A CA 1
ATOM 647 C C . HIS A 1 76 ? 12.938 5.705 -24.962 1.00 77.31 76 HIS A C 1
ATOM 649 O O . HIS A 1 76 ? 13.937 6.051 -25.573 1.00 77.31 76 HIS A O 1
ATOM 655 N N . TYR A 1 77 ? 11.777 6.353 -25.086 1.00 77.56 77 TYR A N 1
ATOM 656 C CA . TYR A 1 77 ? 11.606 7.461 -26.026 1.00 77.56 77 TYR A CA 1
ATOM 657 C C . TYR A 1 77 ? 12.548 8.643 -25.734 1.00 77.56 77 TYR A C 1
ATOM 659 O O . TYR A 1 77 ? 13.105 9.249 -26.644 1.00 77.56 77 TYR A O 1
ATOM 667 N N . LEU A 1 78 ? 12.772 8.973 -24.457 1.00 79.19 78 LEU A N 1
ATOM 668 C CA . LEU A 1 78 ? 13.739 10.007 -24.067 1.00 79.19 78 LEU A CA 1
ATOM 669 C C . LEU A 1 78 ? 15.187 9.612 -24.387 1.00 79.19 78 LEU A C 1
ATOM 671 O O . LEU A 1 78 ? 15.998 10.484 -24.697 1.00 79.19 78 LEU A O 1
ATOM 675 N N . ILE A 1 79 ? 15.517 8.323 -24.291 1.00 79.75 79 ILE A N 1
ATOM 676 C CA . ILE A 1 79 ? 16.818 7.785 -24.696 1.00 79.75 79 ILE A CA 1
ATOM 677 C C . ILE A 1 79 ? 16.961 7.874 -26.219 1.00 79.75 79 ILE A C 1
ATOM 679 O O . ILE A 1 79 ? 17.966 8.394 -26.691 1.00 79.75 79 ILE A O 1
ATOM 683 N N . ASP A 1 80 ? 15.940 7.477 -26.977 1.00 76.44 80 ASP A N 1
ATOM 684 C CA . ASP A 1 80 ? 15.931 7.558 -28.440 1.00 76.44 80 ASP A CA 1
ATOM 685 C C . ASP A 1 80 ? 16.080 9.006 -28.925 1.00 76.44 80 ASP A C 1
ATOM 687 O O . ASP A 1 80 ? 16.886 9.278 -29.810 1.00 76.44 80 ASP A O 1
ATOM 691 N N . LEU A 1 81 ? 15.395 9.966 -28.293 1.00 77.38 81 LEU A N 1
ATOM 692 C CA . LEU A 1 81 ? 15.566 11.397 -28.576 1.00 77.38 81 LEU A CA 1
ATOM 693 C C . LEU A 1 81 ? 16.971 11.920 -28.253 1.00 77.38 81 LEU A C 1
ATOM 695 O O . LEU A 1 81 ? 17.454 12.810 -28.945 1.00 77.38 81 LEU A O 1
ATOM 699 N N . LYS A 1 82 ? 17.625 11.404 -27.206 1.00 76.94 82 LYS A N 1
ATOM 700 C CA . LYS A 1 82 ? 19.022 11.752 -26.896 1.00 76.94 82 LYS A CA 1
ATOM 701 C C . LYS A 1 82 ? 20.009 11.124 -27.879 1.00 76.94 82 LYS A C 1
ATOM 703 O O . LYS A 1 82 ? 21.051 11.717 -28.134 1.00 76.94 82 LYS A O 1
ATOM 708 N N . ASN A 1 83 ? 19.686 9.939 -28.390 1.00 73.31 83 ASN A N 1
ATOM 709 C CA . ASN A 1 83 ? 20.513 9.188 -29.332 1.00 73.31 83 ASN A CA 1
ATOM 710 C C . ASN A 1 83 ? 20.291 9.616 -30.790 1.00 73.31 83 ASN A C 1
ATOM 712 O O . ASN A 1 83 ? 21.118 9.314 -31.648 1.00 73.31 83 ASN A O 1
ATOM 716 N N . LEU A 1 84 ? 19.200 10.332 -31.076 1.00 69.62 84 LEU A N 1
ATOM 717 C CA . LEU A 1 84 ? 19.001 11.079 -32.311 1.00 69.62 84 LEU A CA 1
ATOM 718 C C . LEU A 1 8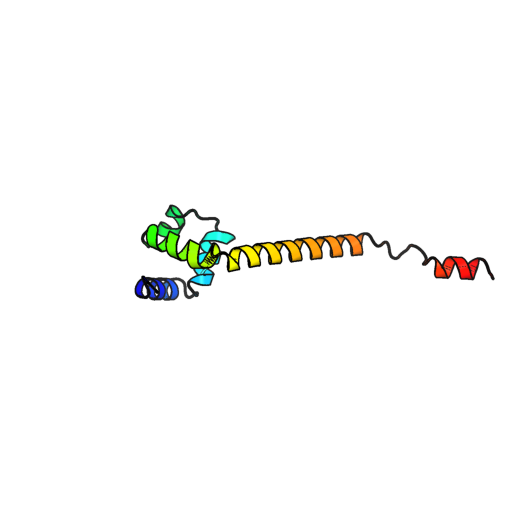4 ? 20.012 12.228 -32.357 1.00 69.62 84 LEU A C 1
ATOM 720 O O . LEU A 1 84 ? 19.742 13.353 -31.939 1.00 69.62 84 LEU A O 1
ATOM 724 N N . ASP A 1 85 ? 21.203 11.932 -32.871 1.00 61.44 85 ASP A N 1
ATOM 725 C CA . ASP A 1 85 ? 22.196 12.941 -33.204 1.00 61.44 85 ASP A CA 1
ATOM 726 C C . ASP A 1 85 ? 21.653 13.801 -34.359 1.00 61.44 85 ASP A C 1
ATOM 728 O O . ASP A 1 85 ? 21.764 13.463 -35.540 1.00 61.44 85 ASP A O 1
ATOM 732 N N . LEU A 1 86 ? 21.028 14.929 -34.004 1.00 58.16 86 LEU A N 1
ATOM 733 C CA . LEU A 1 86 ? 20.447 15.935 -34.909 1.00 58.16 86 LEU A CA 1
ATOM 734 C C . LEU A 1 86 ? 21.479 16.579 -35.862 1.00 58.16 86 LEU A C 1
ATOM 736 O O . LEU A 1 86 ? 21.136 17.480 -36.624 1.00 58.16 86 LEU A O 1
ATOM 740 N N . LYS A 1 87 ? 22.746 16.149 -35.815 1.00 55.44 87 LYS A N 1
ATOM 741 C CA . LYS A 1 87 ? 23.840 16.610 -36.678 1.00 55.44 87 LYS A CA 1
ATOM 742 C C . LYS A 1 87 ? 24.067 15.762 -37.925 1.00 55.44 87 LYS A C 1
ATOM 744 O O . LYS A 1 87 ? 24.860 16.169 -38.772 1.00 55.44 87 LYS A O 1
ATOM 749 N N . SER A 1 88 ? 23.404 14.616 -38.070 1.00 54.28 88 SER A N 1
ATOM 750 C CA . SER A 1 88 ? 23.475 13.879 -39.334 1.00 54.28 88 SER A CA 1
ATOM 751 C C . SER A 1 88 ? 22.650 14.620 -40.391 1.00 54.28 88 SER A C 1
ATOM 753 O O . SER A 1 88 ? 21.444 14.780 -40.189 1.00 54.28 88 SER A O 1
ATOM 755 N N . PRO A 1 89 ? 23.257 15.095 -41.499 1.00 52.19 89 PRO A N 1
ATOM 756 C CA . PRO A 1 89 ? 22.518 15.783 -42.550 1.00 52.19 89 PRO A CA 1
ATOM 757 C C . PRO A 1 89 ? 21.397 14.870 -43.024 1.00 52.19 89 PRO A C 1
ATOM 759 O O . PRO A 1 89 ? 21.635 13.683 -43.273 1.00 52.19 89 PRO A O 1
ATOM 762 N N . SER A 1 90 ? 20.179 15.402 -43.139 1.00 55.28 90 SER A N 1
ATOM 763 C CA . SER A 1 90 ? 19.082 14.606 -43.681 1.00 55.28 90 SER A CA 1
ATOM 764 C C . SER A 1 90 ? 19.498 14.085 -45.061 1.00 55.28 90 SER A C 1
ATOM 766 O O . SER A 1 90 ? 20.127 14.799 -45.848 1.00 55.28 90 SER A O 1
ATOM 768 N N . SER A 1 91 ? 19.146 12.842 -45.384 1.00 55.81 91 SER A N 1
ATOM 769 C CA . SER A 1 91 ? 19.417 12.246 -46.702 1.00 55.81 91 SER A CA 1
ATOM 770 C C . SER A 1 91 ? 18.823 13.063 -47.865 1.00 55.81 91 SER A C 1
ATOM 772 O O . SER A 1 91 ? 19.206 12.880 -49.021 1.00 55.81 91 SER A O 1
ATOM 774 N N . PHE A 1 92 ? 17.928 14.005 -47.554 1.00 55.72 92 PHE A N 1
ATOM 775 C CA . PHE A 1 92 ? 17.372 14.994 -48.467 1.00 55.72 92 PHE A CA 1
ATOM 776 C C . PHE A 1 92 ? 18.367 16.112 -48.832 1.00 55.72 92 PHE A C 1
ATOM 778 O O . PHE A 1 92 ? 18.440 16.503 -49.995 1.00 55.72 92 PHE A O 1
ATOM 785 N N . GLU A 1 93 ? 19.186 16.583 -47.886 1.00 54.50 93 GLU A N 1
ATOM 786 C CA . GLU A 1 93 ? 20.208 17.617 -48.136 1.00 54.50 93 GLU A CA 1
ATOM 787 C C . GLU A 1 93 ? 21.438 17.073 -48.873 1.00 54.50 93 GLU A C 1
ATOM 789 O O . GLU A 1 93 ? 22.102 17.794 -49.616 1.00 54.50 93 GLU A O 1
ATOM 794 N N . GLN A 1 94 ? 21.750 15.787 -48.704 1.00 55.59 94 GLN A N 1
ATOM 795 C CA . GLN A 1 94 ? 22.860 15.157 -49.425 1.00 55.59 94 GLN A CA 1
ATOM 796 C C . GLN A 1 94 ? 22.541 14.969 -50.914 1.00 55.59 94 GLN A C 1
ATOM 798 O O . GLN A 1 94 ? 23.420 15.140 -51.756 1.00 55.59 94 GLN A O 1
ATOM 803 N N . LYS A 1 95 ? 21.278 14.679 -51.259 1.00 52.25 95 LYS A N 1
ATOM 804 C CA . LYS A 1 95 ? 20.844 14.538 -52.658 1.00 52.25 95 LYS A CA 1
ATOM 805 C C . LYS A 1 95 ? 20.806 15.863 -53.419 1.00 52.25 95 LYS A C 1
ATOM 807 O O . LYS A 1 95 ? 21.154 15.868 -54.594 1.00 52.25 95 LYS A O 1
ATOM 812 N N . SER A 1 96 ? 20.436 16.974 -52.778 1.00 54.88 96 SER A N 1
ATOM 813 C CA . SER A 1 96 ? 20.435 18.288 -53.440 1.00 54.88 96 SER A CA 1
ATOM 814 C C . SER A 1 96 ? 21.848 18.816 -53.709 1.00 54.88 96 SER A C 1
ATOM 816 O O . SER A 1 96 ? 22.063 19.468 -54.724 1.00 54.88 96 SER A O 1
ATOM 818 N N . ARG A 1 97 ? 22.829 18.476 -52.860 1.00 52.03 97 ARG A N 1
ATOM 819 C CA . ARG A 1 97 ? 24.250 18.815 -53.068 1.00 52.03 97 ARG A CA 1
ATOM 820 C C . ARG A 1 97 ? 24.964 17.980 -54.130 1.00 52.03 97 ARG A C 1
ATOM 822 O O . ARG A 1 97 ? 25.999 18.408 -54.612 1.00 52.03 97 ARG A O 1
ATOM 829 N N . LEU A 1 98 ? 24.449 16.799 -54.468 1.00 55.41 98 LEU A N 1
ATOM 830 C CA . LEU A 1 98 ? 25.002 15.946 -55.531 1.00 55.41 98 LEU A CA 1
ATOM 831 C C . LEU A 1 98 ? 24.420 16.265 -56.919 1.00 55.41 98 LEU A C 1
ATOM 833 O O . LEU A 1 98 ? 24.888 15.716 -57.911 1.00 55.41 98 LEU A O 1
ATOM 837 N N . MET A 1 99 ? 23.391 17.116 -56.986 1.00 51.66 99 MET A N 1
ATOM 838 C CA . MET A 1 99 ? 22.711 17.523 -58.222 1.00 51.66 99 MET A CA 1
ATOM 839 C C . MET A 1 99 ? 22.912 19.009 -58.579 1.00 51.66 99 MET A C 1
ATOM 841 O O . MET A 1 99 ? 22.293 19.475 -59.535 1.00 51.66 99 MET A O 1
ATOM 845 N N . ALA A 1 100 ? 23.751 19.738 -57.835 1.00 48.28 100 ALA A N 1
ATOM 846 C CA . ALA A 1 100 ? 24.166 21.118 -58.112 1.00 48.28 100 ALA A CA 1
ATOM 847 C C . ALA A 1 100 ? 25.656 21.151 -58.467 1.00 48.28 100 ALA A C 1
ATOM 849 O O . ALA A 1 100 ? 26.021 21.943 -59.362 1.00 48.28 100 ALA A O 1
#